Protein AF-A0A6J4Y6G4-F1 (afdb_monomer_lite)

Radius of gyration: 16.37 Å; chains: 1; bounding box: 43×25×39 Å

Sequence (73 aa):
MKLSRGGTVYVSTYSNIFVGSANEKFQLSALLSIRNTDPKYTVTITKVDYYNSDGRNIKTYVKTERTTCSPFD

Foldseek 3Di:
DDDDPDDDDDDDDDQWDQDDPNPDTDGDDDDDDDADQDQPDKDWDPWDFDADPVRHTPDTPHDPDTDIRHHPD

pLDDT: mean 75.48, std 10.56, range [50.16, 89.62]

Structure (mmCIF, N/CA/C/O backbone):
data_AF-A0A6J4Y6G4-F1
#
_entry.id   AF-A0A6J4Y6G4-F1
#
loop_
_atom_site.group_PDB
_atom_site.id
_atom_site.type_symbol
_atom_site.label_atom_id
_atom_site.label_alt_id
_atom_site.label_comp_id
_atom_site.label_asym_id
_atom_site.label_entity_id
_atom_site.label_seq_id
_atom_site.pdbx_PDB_ins_code
_atom_site.Cartn_x
_atom_site.Cartn_y
_atom_site.Cartn_z
_atom_site.occupancy
_atom_site.B_iso_or_equiv
_atom_site.auth_seq_id
_atom_site.auth_comp_id
_atom_site.auth_asym_id
_atom_site.auth_atom_id
_atom_site.pdbx_PDB_model_num
ATOM 1 N N . MET A 1 1 ? -26.252 8.285 3.562 1.00 53.47 1 MET A N 1
ATOM 2 C CA . MET A 1 1 ? -25.076 7.843 2.778 1.00 53.47 1 MET A CA 1
ATOM 3 C C . MET A 1 1 ? -24.728 6.427 3.222 1.00 53.47 1 MET A C 1
ATOM 5 O O . MET A 1 1 ? -24.704 6.185 4.422 1.00 53.47 1 MET A O 1
ATOM 9 N N . LYS A 1 2 ? -24.596 5.467 2.300 1.00 67.12 2 LYS A N 1
ATOM 10 C CA . LYS A 1 2 ? -24.381 4.051 2.640 1.00 67.12 2 LYS A CA 1
ATOM 11 C C . LYS A 1 2 ? -22.878 3.783 2.705 1.00 67.12 2 LYS A C 1
ATOM 13 O O . LYS A 1 2 ? -22.199 3.935 1.697 1.00 67.12 2 LYS A O 1
ATOM 18 N N . LEU A 1 3 ? -22.373 3.418 3.881 1.00 70.44 3 LEU A N 1
ATOM 19 C CA . LEU A 1 3 ? -20.968 3.051 4.061 1.00 70.44 3 LEU A CA 1
ATOM 20 C C . LEU A 1 3 ? -20.699 1.699 3.390 1.00 70.44 3 LEU A C 1
ATOM 22 O O . LEU A 1 3 ? -21.473 0.750 3.560 1.00 70.44 3 LEU A O 1
ATOM 26 N N . SER A 1 4 ? -19.615 1.614 2.618 1.00 74.38 4 SER A N 1
ATOM 27 C CA . SER A 1 4 ? -19.113 0.329 2.130 1.00 74.38 4 SER A CA 1
ATOM 28 C C . SER A 1 4 ? -18.540 -0.456 3.309 1.00 74.38 4 SER A C 1
ATOM 30 O O . SER A 1 4 ? -17.834 0.105 4.142 1.00 74.38 4 SER A O 1
ATOM 32 N N . ARG A 1 5 ? -18.840 -1.757 3.396 1.00 75.56 5 ARG A N 1
ATOM 33 C CA . ARG A 1 5 ? -18.346 -2.623 4.484 1.00 75.56 5 ARG A CA 1
ATOM 34 C C . ARG A 1 5 ? -16.866 -3.001 4.329 1.00 75.56 5 ARG A C 1
ATOM 36 O O . ARG A 1 5 ? -16.308 -3.614 5.230 1.00 75.56 5 ARG A O 1
ATOM 43 N N . GLY A 1 6 ? -16.255 -2.658 3.196 1.00 79.69 6 GLY A N 1
ATOM 44 C CA . GLY A 1 6 ? -14.880 -2.999 2.843 1.00 79.69 6 GLY A CA 1
ATOM 45 C C . GLY A 1 6 ? -14.758 -3.384 1.370 1.00 79.69 6 GLY A C 1
ATOM 46 O O . GLY A 1 6 ? -15.760 -3.573 0.680 1.00 79.69 6 GLY A O 1
ATOM 47 N N . GLY A 1 7 ? -13.523 -3.488 0.883 1.00 82.75 7 GLY A N 1
ATOM 48 C CA . GLY A 1 7 ? -13.227 -3.900 -0.485 1.00 82.75 7 GLY A CA 1
ATOM 49 C C . GLY A 1 7 ? -11.727 -3.938 -0.758 1.00 82.75 7 GLY A C 1
ATOM 50 O O . GLY A 1 7 ? -10.939 -3.325 -0.039 1.00 82.75 7 GLY A O 1
ATOM 51 N N . THR A 1 8 ? -11.337 -4.669 -1.797 1.00 85.69 8 THR A N 1
ATOM 52 C CA . THR A 1 8 ? -9.961 -4.681 -2.302 1.00 85.69 8 THR A CA 1
ATOM 53 C C . THR A 1 8 ? -9.822 -3.611 -3.376 1.00 85.69 8 THR A C 1
ATOM 55 O O . THR A 1 8 ? -10.616 -3.571 -4.314 1.00 85.69 8 THR A O 1
ATOM 58 N N . VAL A 1 9 ? -8.815 -2.749 -3.242 1.00 85.56 9 VAL A N 1
ATOM 59 C CA . VAL A 1 9 ? -8.502 -1.702 -4.221 1.00 85.56 9 VAL A CA 1
ATOM 60 C C . VAL A 1 9 ? -7.195 -2.056 -4.913 1.00 85.56 9 VAL A C 1
ATOM 62 O O . VAL A 1 9 ? -6.211 -2.387 -4.254 1.00 85.56 9 VAL A O 1
ATOM 65 N N . TYR A 1 10 ? -7.190 -1.967 -6.240 1.00 84.31 10 TYR A N 1
ATOM 66 C CA . TYR A 1 10 ? -5.999 -2.154 -7.060 1.00 84.31 10 TYR A CA 1
ATOM 67 C C . TYR A 1 10 ? -5.487 -0.789 -7.506 1.00 84.31 10 TYR A C 1
ATOM 69 O O . TYR A 1 10 ? -6.222 -0.022 -8.127 1.00 84.31 10 TYR A O 1
ATOM 77 N N . VAL A 1 11 ? -4.232 -0.489 -7.180 1.00 84.69 11 VAL A N 1
ATOM 78 C CA . VAL A 1 11 ? -3.574 0.766 -7.552 1.00 84.69 11 VAL A CA 1
ATOM 79 C C . VAL A 1 11 ? -2.395 0.435 -8.455 1.00 84.69 11 VAL A C 1
ATOM 81 O O . VAL A 1 11 ? -1.494 -0.301 -8.058 1.00 84.69 11 VAL A O 1
ATOM 84 N N . SER A 1 12 ? -2.401 0.963 -9.677 1.00 81.19 12 SER A N 1
ATOM 85 C CA . SER A 1 12 ? -1.272 0.834 -10.598 1.00 81.19 12 SER A CA 1
ATOM 86 C C . SER A 1 12 ? -0.144 1.775 -10.185 1.00 81.19 12 SER A C 1
ATOM 88 O O . SER A 1 12 ? -0.369 2.975 -10.026 1.00 81.19 12 SER A O 1
ATOM 90 N N . THR A 1 13 ? 1.075 1.254 -10.073 1.00 78.44 13 THR A N 1
ATOM 91 C CA . THR A 1 13 ? 2.277 2.051 -9.797 1.00 78.44 13 THR A CA 1
ATOM 92 C C . THR A 1 13 ? 3.328 1.786 -10.865 1.00 78.44 13 THR A C 1
ATOM 94 O O . THR A 1 13 ? 3.596 0.627 -11.182 1.00 78.44 13 THR A O 1
ATOM 97 N N . TYR A 1 14 ? 3.964 2.835 -11.377 1.00 74.75 14 TYR A N 1
ATOM 98 C CA . TYR A 1 14 ? 5.092 2.707 -12.297 1.00 74.75 14 TYR A CA 1
ATOM 99 C C . TYR A 1 14 ? 6.396 2.790 -11.504 1.00 74.75 14 TYR A C 1
ATOM 101 O O . TYR A 1 14 ? 6.708 3.825 -10.923 1.00 74.75 14 TYR A O 1
ATOM 109 N N . SER A 1 15 ? 7.142 1.687 -11.455 1.00 65.44 15 SER A N 1
ATOM 110 C CA . SER A 1 15 ? 8.451 1.608 -10.788 1.00 65.44 15 SER A CA 1
ATOM 111 C C . SER A 1 15 ? 9.600 2.090 -11.666 1.00 65.44 15 SER A C 1
ATOM 113 O O . SER A 1 15 ? 10.711 2.298 -11.188 1.00 65.44 15 SER A O 1
ATOM 115 N N . ASN A 1 16 ? 9.357 2.262 -12.961 1.00 68.94 16 ASN A N 1
ATOM 116 C CA . ASN A 1 16 ? 10.308 2.846 -13.878 1.00 68.94 16 ASN A CA 1
ATOM 117 C C . ASN A 1 16 ? 9.594 3.612 -14.984 1.00 68.94 16 ASN A C 1
ATOM 119 O O . ASN A 1 16 ? 8.458 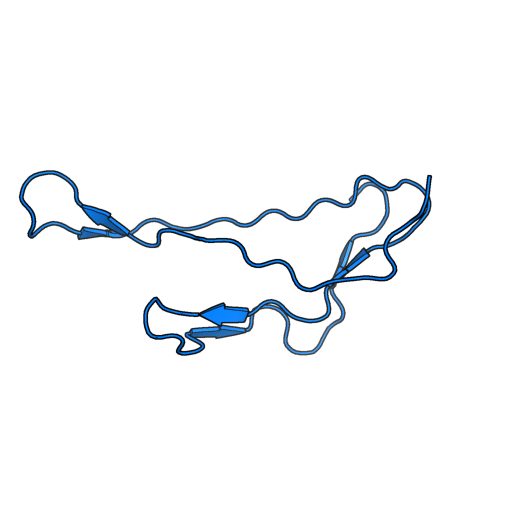3.313 -15.353 1.00 68.94 16 ASN A O 1
ATOM 123 N N . ILE A 1 17 ? 10.291 4.611 -15.502 1.00 73.00 17 ILE A N 1
ATOM 124 C CA . ILE A 1 17 ? 9.932 5.285 -16.744 1.00 73.00 17 ILE A CA 1
ATOM 125 C C . ILE A 1 17 ? 11.106 5.176 -17.705 1.00 73.00 17 ILE A C 1
ATOM 127 O O . ILE A 1 17 ? 12.268 5.113 -17.292 1.00 73.00 17 ILE A O 1
ATOM 131 N N . PHE A 1 18 ? 10.792 5.136 -18.994 1.00 63.25 18 PHE A N 1
ATOM 132 C CA . PHE A 1 18 ? 11.794 5.261 -20.040 1.00 63.25 18 PHE A CA 1
ATOM 133 C C . PHE A 1 18 ? 12.130 6.741 -20.192 1.00 63.25 18 PHE A C 1
ATOM 135 O O . PHE A 1 18 ? 11.231 7.561 -20.380 1.00 63.25 18 PHE A O 1
ATOM 142 N N . VAL A 1 19 ? 13.409 7.084 -20.078 1.00 59.16 19 VAL A N 1
ATOM 143 C CA . VAL A 1 19 ? 13.893 8.453 -20.270 1.00 59.16 19 VAL A CA 1
ATOM 144 C C . VAL A 1 19 ? 14.868 8.433 -21.441 1.00 59.16 19 VAL A C 1
ATOM 146 O O . VAL A 1 19 ? 15.839 7.689 -21.419 1.00 59.16 19 VAL A O 1
ATOM 149 N N . GLY A 1 20 ? 14.599 9.230 -22.479 1.00 71.19 20 GLY A N 1
ATOM 150 C CA . GLY A 1 20 ? 15.454 9.308 -23.667 1.00 71.19 20 GLY A CA 1
ATOM 151 C C . GLY A 1 20 ? 15.369 8.072 -24.572 1.00 71.19 20 GLY A C 1
ATOM 152 O O . GLY A 1 20 ? 14.281 7.626 -24.936 1.00 71.19 20 GLY A O 1
ATOM 153 N N . SER A 1 21 ? 16.525 7.547 -24.985 1.00 60.22 21 SER A N 1
ATOM 154 C CA . SER A 1 21 ? 16.645 6.332 -25.801 1.00 60.22 21 SER A CA 1
ATOM 155 C C . SER A 1 21 ? 16.080 5.125 -25.043 1.00 60.22 21 SER A C 1
ATOM 157 O O . SER A 1 21 ? 16.335 4.978 -23.853 1.00 60.22 21 SER A O 1
ATOM 159 N N . ALA A 1 22 ? 15.380 4.214 -25.727 1.00 62.09 22 ALA A N 1
ATOM 160 C CA . ALA A 1 22 ? 14.630 3.088 -25.138 1.00 62.09 22 ALA A CA 1
ATOM 161 C C . ALA A 1 22 ? 15.404 2.142 -24.178 1.00 62.09 22 ALA A C 1
ATOM 163 O O . ALA A 1 22 ? 14.799 1.264 -23.563 1.00 62.09 22 ALA A O 1
ATOM 164 N N . ASN A 1 23 ? 16.720 2.318 -24.027 1.00 61.41 23 ASN A N 1
ATOM 165 C CA . ASN A 1 23 ? 17.585 1.521 -23.163 1.00 61.41 23 ASN A CA 1
ATOM 166 C C . ASN A 1 23 ? 17.862 2.129 -21.775 1.00 61.41 23 ASN A C 1
ATOM 168 O O . ASN A 1 23 ? 18.402 1.413 -20.932 1.00 61.41 23 ASN A O 1
ATOM 172 N N . GLU A 1 24 ? 17.483 3.379 -21.489 1.00 58.25 24 GLU A N 1
ATOM 173 C CA . GLU A 1 24 ? 17.654 3.961 -20.149 1.00 58.25 24 GLU A CA 1
ATOM 174 C C . GLU A 1 24 ? 16.353 3.904 -19.335 1.00 58.25 24 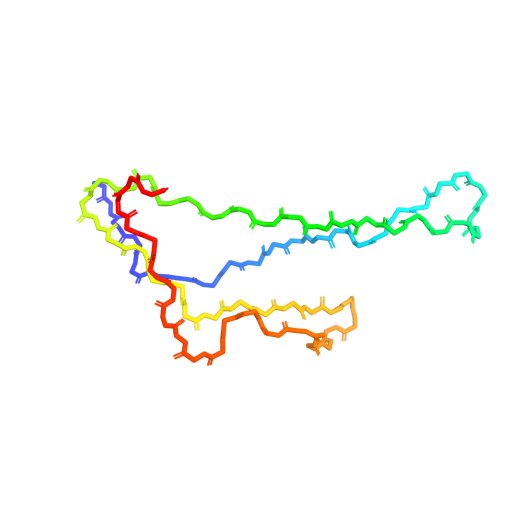GLU A C 1
ATOM 176 O O . GLU A 1 24 ? 15.362 4.586 -19.607 1.00 58.25 24 GLU A O 1
ATOM 181 N N . LYS A 1 25 ? 16.359 3.041 -18.312 1.00 63.09 25 LYS A N 1
ATOM 182 C CA . LYS A 1 25 ? 15.266 2.898 -17.344 1.00 63.09 25 LYS A CA 1
ATOM 183 C C . LYS A 1 25 ? 15.586 3.727 -16.109 1.00 63.09 25 LYS A C 1
ATOM 185 O O . LYS A 1 25 ? 16.490 3.376 -15.352 1.00 63.09 25 LYS A O 1
ATOM 190 N N . PHE A 1 26 ? 14.816 4.781 -15.869 1.00 67.31 26 PHE A N 1
ATOM 191 C CA . PHE A 1 26 ? 14.912 5.548 -14.634 1.00 67.31 26 PHE A CA 1
ATOM 192 C C . PHE A 1 26 ? 14.043 4.889 -13.562 1.00 67.31 26 PHE A C 1
ATOM 194 O O . PHE A 1 26 ? 12.846 4.693 -13.773 1.00 67.31 26 PHE A O 1
ATOM 201 N N . GLN A 1 27 ? 14.643 4.510 -12.431 1.00 66.50 27 GLN A N 1
ATOM 202 C CA . GLN A 1 27 ? 13.925 3.893 -11.314 1.00 66.50 27 GLN A CA 1
ATOM 203 C C . GLN A 1 27 ? 13.133 4.968 -10.567 1.00 66.50 27 GLN A C 1
ATOM 205 O O . GLN A 1 27 ? 13.704 5.934 -10.063 1.00 66.50 27 GLN A O 1
ATOM 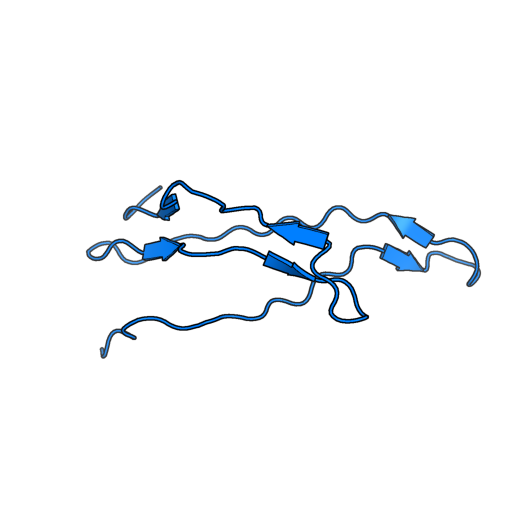210 N N . LEU A 1 28 ? 11.819 4.791 -10.489 1.00 69.44 28 LEU A N 1
ATOM 211 C CA . LEU A 1 28 ? 10.929 5.649 -9.723 1.00 69.44 28 LEU A CA 1
ATOM 212 C C . LEU A 1 28 ? 10.562 4.973 -8.407 1.00 69.44 28 LEU A C 1
ATOM 214 O O . LEU A 1 28 ? 10.136 3.818 -8.366 1.00 69.44 28 LEU A O 1
ATOM 218 N N . SER A 1 29 ? 10.668 5.735 -7.326 1.00 72.00 29 SER A N 1
ATOM 219 C CA . SER A 1 29 ? 10.084 5.355 -6.046 1.00 72.00 29 SER A CA 1
ATOM 220 C C . SER A 1 29 ? 8.589 5.662 -6.072 1.00 72.00 29 SER A C 1
ATOM 222 O O . SER A 1 29 ? 8.192 6.814 -6.231 1.00 72.00 29 SER A O 1
ATOM 224 N N . ALA A 1 30 ? 7.753 4.639 -5.897 1.00 73.19 30 ALA A N 1
ATOM 225 C CA . ALA A 1 30 ? 6.316 4.818 -5.725 1.00 73.19 30 ALA A CA 1
ATOM 226 C C . ALA A 1 30 ? 5.988 5.054 -4.243 1.00 73.19 30 ALA A C 1
ATOM 228 O O . ALA A 1 30 ? 6.384 4.269 -3.381 1.00 73.19 30 ALA A O 1
ATOM 229 N N . LEU A 1 31 ? 5.240 6.121 -3.954 1.00 81.31 31 LEU A N 1
ATOM 230 C CA . LEU A 1 31 ? 4.705 6.415 -2.625 1.00 81.31 31 LEU A CA 1
ATOM 231 C C . LEU A 1 31 ? 3.180 6.285 -2.661 1.00 81.31 31 LEU A C 1
ATOM 233 O O . LEU A 1 31 ? 2.510 7.038 -3.364 1.00 81.31 31 LEU A O 1
ATOM 237 N N . LEU A 1 32 ? 2.633 5.343 -1.892 1.00 82.12 32 LEU A N 1
ATOM 238 C CA . LEU A 1 32 ? 1.191 5.197 -1.693 1.00 82.12 32 LEU A CA 1
ATOM 239 C C . LEU A 1 32 ? 0.812 5.793 -0.334 1.00 82.12 32 LEU A C 1
ATOM 241 O O . LEU A 1 32 ? 1.250 5.294 0.700 1.00 82.12 32 LEU A O 1
ATOM 245 N N . SER A 1 33 ? -0.009 6.843 -0.339 1.00 82.38 33 SER A N 1
ATOM 246 C CA . SER A 1 33 ? -0.577 7.438 0.874 1.00 82.38 33 SER A CA 1
ATOM 247 C C . SER A 1 33 ? -2.057 7.077 0.975 1.00 82.38 33 SER A C 1
ATOM 249 O O . SER A 1 33 ? -2.815 7.280 0.028 1.00 82.38 33 SER A O 1
ATOM 251 N N . ILE A 1 34 ? -2.461 6.520 2.116 1.00 82.56 34 ILE A N 1
ATOM 252 C CA . ILE A 1 34 ? -3.853 6.190 2.429 1.00 82.56 34 ILE A CA 1
ATOM 253 C C . ILE A 1 34 ? -4.265 7.095 3.585 1.00 82.56 34 ILE A C 1
ATOM 255 O O . ILE A 1 34 ? -3.620 7.076 4.630 1.00 82.56 34 ILE A O 1
ATOM 259 N N . ARG A 1 35 ? -5.330 7.879 3.394 1.00 81.31 35 ARG A N 1
ATOM 260 C CA . ARG A 1 35 ? -5.893 8.760 4.422 1.00 81.31 35 ARG A CA 1
ATOM 261 C C . ARG A 1 35 ? -7.336 8.373 4.699 1.00 81.31 35 ARG A C 1
ATOM 263 O O . ARG A 1 35 ? -8.138 8.279 3.770 1.00 81.31 35 ARG A O 1
ATOM 270 N N . ASN A 1 36 ? -7.669 8.200 5.973 1.00 81.38 36 ASN A N 1
ATOM 271 C CA . ASN A 1 36 ? -9.052 8.086 6.401 1.00 81.38 36 ASN A CA 1
ATOM 272 C C . ASN A 1 36 ? -9.655 9.488 6.581 1.00 81.38 36 ASN A C 1
ATOM 274 O O . ASN A 1 36 ? -9.236 10.242 7.454 1.00 81.38 36 ASN A O 1
ATOM 278 N N . THR A 1 37 ? -10.628 9.847 5.743 1.00 80.69 37 THR A N 1
ATOM 279 C CA . THR A 1 37 ? -11.364 11.118 5.857 1.00 80.69 37 THR A CA 1
ATOM 280 C C . THR A 1 37 ? -12.666 10.980 6.648 1.00 80.69 37 THR A C 1
ATOM 282 O O . THR A 1 37 ? -13.391 11.963 6.783 1.00 80.69 37 THR A O 1
ATOM 285 N N . ASP A 1 38 ? -13.011 9.776 7.120 1.00 79.81 38 ASP A N 1
ATOM 286 C CA . ASP A 1 38 ? -14.209 9.550 7.925 1.00 79.81 38 ASP A CA 1
ATOM 287 C C . ASP A 1 38 ? -13.928 9.928 9.393 1.00 79.81 38 ASP A C 1
ATOM 289 O O . ASP A 1 38 ? -13.048 9.336 10.022 1.00 79.81 38 ASP A O 1
ATOM 293 N N . PRO A 1 39 ? -14.667 10.898 9.964 1.00 77.00 39 PRO A N 1
ATOM 294 C CA . PRO A 1 39 ? -14.465 11.358 11.335 1.00 77.00 39 PRO A CA 1
ATOM 295 C C . PRO A 1 39 ? -14.996 10.378 12.398 1.00 77.00 39 PRO A C 1
ATOM 297 O O . PRO A 1 39 ? -14.743 10.563 13.586 1.00 77.00 39 PRO A O 1
ATOM 300 N N . LYS A 1 40 ? -15.787 9.374 12.002 1.00 81.88 40 LYS A N 1
ATOM 301 C CA . LYS A 1 40 ? -16.565 8.504 12.892 1.00 81.88 40 LYS A CA 1
ATOM 302 C C . LYS A 1 40 ? -16.112 7.047 12.853 1.00 81.88 40 LYS A C 1
ATOM 304 O O . LYS A 1 40 ? -16.228 6.360 13.867 1.00 81.88 40 LYS A O 1
ATOM 309 N N . TYR A 1 41 ? -15.636 6.560 11.711 1.00 83.56 41 TYR A N 1
ATOM 310 C CA . TYR A 1 41 ? -15.298 5.151 11.518 1.00 83.56 41 TYR A CA 1
ATOM 311 C C . TYR A 1 41 ? -13.826 4.957 11.147 1.00 83.56 41 TYR A C 1
ATOM 313 O O . TYR A 1 41 ? -13.313 5.567 10.214 1.00 83.56 41 TYR A O 1
ATOM 321 N N . THR A 1 42 ? -13.148 4.057 11.860 1.00 83.12 42 THR A N 1
ATOM 322 C CA . THR A 1 42 ? -11.759 3.665 11.580 1.00 83.12 42 THR A CA 1
ATOM 323 C C . THR A 1 42 ? -11.674 2.768 10.347 1.00 83.12 42 THR A C 1
ATOM 325 O O . THR A 1 42 ? -12.432 1.803 10.216 1.00 83.12 42 THR A O 1
ATOM 328 N N . VAL A 1 43 ? -10.686 3.015 9.485 1.00 84.44 43 VAL A N 1
ATOM 329 C CA . VAL A 1 43 ? -10.344 2.120 8.373 1.00 84.44 43 VAL A CA 1
ATOM 330 C C . VAL A 1 43 ? -9.234 1.173 8.818 1.00 84.44 43 VAL A C 1
ATOM 332 O O . VAL A 1 43 ? -8.174 1.602 9.267 1.00 84.44 43 VAL A O 1
ATOM 335 N N . THR A 1 44 ? -9.472 -0.134 8.696 1.00 84.75 44 THR A N 1
ATOM 336 C CA . THR A 1 44 ? -8.454 -1.157 8.978 1.00 84.75 44 THR A CA 1
ATOM 337 C C . THR A 1 44 ? -7.848 -1.649 7.676 1.00 84.75 44 THR A C 1
ATOM 339 O O . THR A 1 44 ? -8.556 -2.188 6.825 1.00 84.75 44 THR A O 1
ATOM 342 N N . ILE A 1 45 ? -6.533 -1.512 7.537 1.00 85.19 45 ILE A N 1
ATOM 343 C CA . ILE A 1 45 ? -5.789 -2.090 6.422 1.00 85.19 45 IL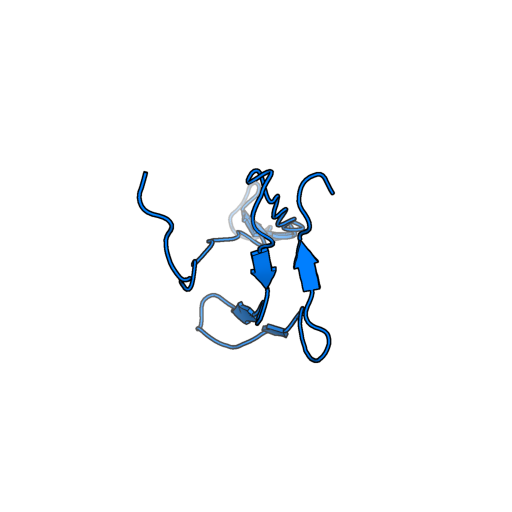E A CA 1
ATOM 344 C C . ILE A 1 45 ? -5.364 -3.499 6.835 1.00 85.19 45 ILE A C 1
ATOM 346 O O . ILE A 1 45 ? -4.596 -3.684 7.777 1.00 85.19 45 ILE A O 1
ATOM 350 N N . THR A 1 46 ? -5.895 -4.507 6.145 1.00 86.50 46 THR A N 1
ATOM 351 C CA . THR A 1 46 ? -5.619 -5.918 6.463 1.00 86.50 46 THR A CA 1
ATOM 352 C C . THR A 1 46 ? -4.445 -6.487 5.678 1.00 86.50 46 THR A C 1
ATOM 354 O O . THR A 1 46 ? -3.789 -7.408 6.155 1.00 86.50 46 THR A O 1
ATOM 357 N N . LYS A 1 47 ? -4.190 -5.969 4.471 1.00 86.31 47 LYS A N 1
ATOM 358 C CA . LYS A 1 47 ? -3.136 -6.452 3.581 1.00 86.31 47 LYS A CA 1
ATOM 359 C C . LYS A 1 47 ? -2.720 -5.365 2.599 1.00 86.31 47 LYS A C 1
ATOM 361 O O . LYS A 1 47 ? -3.573 -4.707 2.009 1.00 86.31 47 LYS A O 1
ATOM 366 N N . VAL A 1 48 ? -1.416 -5.232 2.386 1.00 88.69 48 VAL A N 1
ATOM 367 C CA . VAL A 1 48 ? -0.840 -4.422 1.307 1.00 88.69 48 VAL A CA 1
ATOM 368 C C . VAL A 1 48 ? 0.219 -5.270 0.627 1.00 88.69 48 VAL A C 1
ATOM 370 O O . VAL A 1 48 ? 1.278 -5.524 1.202 1.00 88.69 48 VAL A O 1
ATOM 373 N N . ASP A 1 49 ? -0.092 -5.717 -0.583 1.00 89.62 49 ASP A N 1
ATOM 374 C CA . ASP A 1 49 ? 0.791 -6.520 -1.415 1.00 89.62 49 ASP A CA 1
ATOM 375 C C . ASP A 1 49 ? 1.190 -5.738 -2.657 1.00 89.62 49 ASP A C 1
ATOM 377 O O . ASP A 1 49 ? 0.350 -5.136 -3.326 1.00 89.62 49 ASP A O 1
ATOM 381 N N . TYR A 1 50 ? 2.466 -5.814 -2.995 1.00 87.75 50 TYR A N 1
ATOM 382 C CA . TYR A 1 50 ? 3.019 -5.247 -4.205 1.00 87.75 50 TYR A CA 1
ATOM 383 C C . TYR A 1 50 ? 3.395 -6.363 -5.169 1.00 87.75 50 TYR A C 1
ATOM 385 O O . TYR A 1 50 ? 4.199 -7.238 -4.835 1.00 87.75 50 TYR A O 1
ATOM 393 N N . TYR A 1 51 ? 2.794 -6.327 -6.355 1.00 87.12 51 TYR A N 1
ATOM 394 C CA . TYR A 1 51 ? 3.003 -7.299 -7.420 1.00 87.12 51 TYR A CA 1
ATOM 395 C C . TYR A 1 51 ? 3.776 -6.660 -8.572 1.00 87.12 51 TYR A C 1
ATOM 397 O O . TYR A 1 51 ? 3.596 -5.478 -8.864 1.00 87.12 51 TYR A O 1
ATOM 405 N N . ASN A 1 52 ? 4.630 -7.442 -9.232 1.00 84.81 52 ASN A N 1
ATOM 406 C CA . ASN A 1 52 ? 5.245 -7.020 -10.486 1.00 84.81 52 ASN A CA 1
ATOM 407 C C . ASN A 1 52 ? 4.251 -7.159 -11.652 1.00 84.81 52 ASN A C 1
ATOM 409 O O . ASN A 1 52 ? 3.170 -7.733 -11.505 1.00 84.81 52 ASN A O 1
ATOM 413 N N . SER A 1 53 ? 4.648 -6.678 -12.830 1.00 82.00 53 SER A N 1
ATOM 414 C CA . SER A 1 53 ? 3.855 -6.783 -14.061 1.00 82.00 53 SER A CA 1
ATOM 415 C C . SER A 1 53 ? 3.524 -8.227 -14.467 1.00 82.00 53 SER A C 1
ATOM 417 O O . SER A 1 53 ? 2.545 -8.444 -15.171 1.00 82.00 53 SER A O 1
ATOM 419 N N . ASP A 1 54 ? 4.294 -9.210 -13.990 1.00 85.25 54 ASP A N 1
ATOM 420 C CA . ASP A 1 54 ? 4.070 -10.642 -14.233 1.00 85.25 54 ASP A CA 1
ATOM 421 C C . ASP A 1 54 ? 3.132 -11.289 -13.194 1.00 85.25 54 ASP A C 1
ATOM 423 O O . ASP A 1 54 ? 2.940 -12.505 -13.197 1.00 85.25 54 ASP A O 1
ATOM 427 N N . GLY A 1 55 ? 2.585 -10.510 -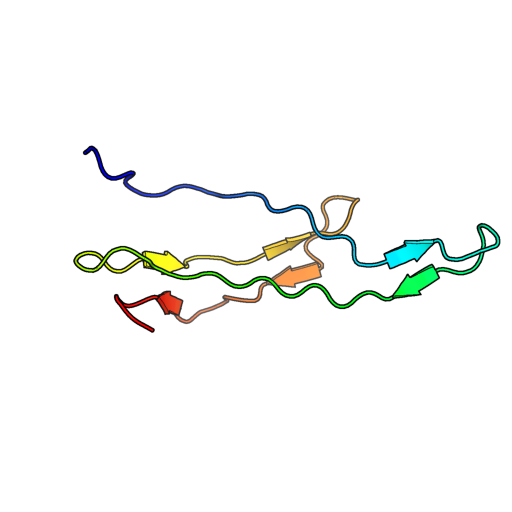12.253 1.00 83.38 55 GLY A N 1
ATOM 428 C CA . GLY A 1 55 ? 1.702 -10.997 -11.189 1.00 83.38 55 GLY A CA 1
ATOM 429 C C . GLY A 1 55 ? 2.418 -11.689 -10.024 1.00 83.38 55 GLY A C 1
ATOM 430 O O . GLY A 1 55 ? 1.769 -12.311 -9.183 1.00 83.38 55 GLY A O 1
ATOM 431 N N . ARG A 1 56 ? 3.748 -11.589 -9.923 1.00 88.00 56 ARG A N 1
ATOM 432 C CA . ARG A 1 56 ? 4.522 -12.127 -8.792 1.00 88.00 56 ARG A CA 1
ATOM 433 C C . ARG A 1 56 ? 4.516 -11.149 -7.625 1.00 88.00 56 ARG A C 1
ATOM 435 O O . ARG A 1 56 ? 4.814 -9.971 -7.808 1.00 88.00 56 ARG A O 1
ATOM 442 N N . ASN A 1 57 ? 4.222 -11.642 -6.420 1.00 86.88 57 ASN A N 1
ATOM 443 C CA . ASN A 1 57 ? 4.319 -10.848 -5.195 1.00 86.88 57 ASN A CA 1
ATOM 444 C C . ASN A 1 57 ? 5.793 -10.510 -4.931 1.00 86.88 57 ASN A C 1
ATOM 446 O O . ASN A 1 57 ? 6.608 -11.400 -4.694 1.00 86.88 57 ASN A O 1
ATOM 450 N N . ILE A 1 58 ? 6.129 -9.227 -5.009 1.00 87.94 58 ILE A N 1
ATOM 451 C CA . ILE A 1 58 ? 7.470 -8.716 -4.725 1.00 87.94 58 ILE A CA 1
ATOM 452 C C . ILE A 1 58 ? 7.614 -8.464 -3.228 1.00 87.94 58 ILE A C 1
ATOM 454 O O . ILE A 1 58 ? 8.666 -8.723 -2.644 1.00 87.94 58 ILE A O 1
ATOM 458 N N . LYS A 1 59 ? 6.574 -7.892 -2.608 1.00 85.94 59 LYS A N 1
ATOM 459 C CA . LYS A 1 59 ? 6.633 -7.457 -1.216 1.00 85.94 59 LYS A CA 1
ATOM 460 C C . LYS A 1 59 ? 5.247 -7.367 -0.594 1.00 85.94 59 LYS A C 1
ATOM 462 O O . LYS A 1 59 ? 4.347 -6.756 -1.160 1.00 85.94 59 LYS A O 1
ATOM 467 N N . THR A 1 60 ? 5.118 -7.873 0.626 1.00 87.50 60 THR A N 1
ATOM 468 C CA . THR A 1 60 ? 3.975 -7.592 1.501 1.00 87.50 60 THR A CA 1
ATOM 469 C C . THR A 1 60 ? 4.411 -6.578 2.552 1.00 87.50 60 THR A C 1
ATOM 471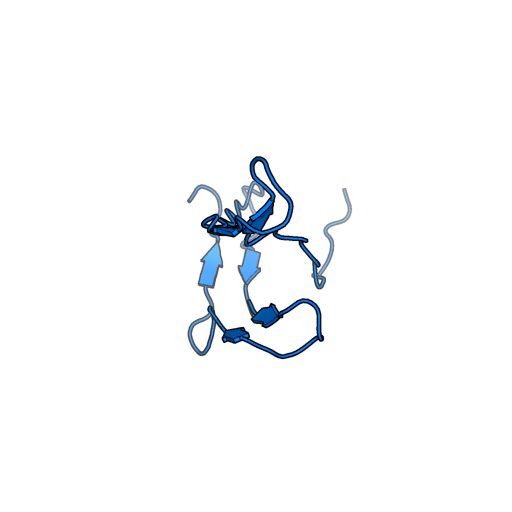 O O . THR A 1 60 ? 5.349 -6.835 3.308 1.00 87.50 60 THR A O 1
ATOM 474 N N . TYR A 1 61 ? 3.751 -5.422 2.580 1.00 84.44 61 TYR A N 1
ATOM 475 C CA . TYR A 1 61 ? 4.069 -4.312 3.484 1.00 84.44 61 TYR A CA 1
ATOM 476 C C . TYR A 1 61 ? 3.359 -4.431 4.836 1.00 84.44 61 TYR A C 1
ATOM 478 O O . TYR A 1 61 ? 3.912 -4.017 5.848 1.00 84.44 61 TYR A O 1
ATOM 486 N N . VAL A 1 62 ? 2.171 -5.041 4.869 1.00 83.50 62 VAL A N 1
ATOM 487 C CA . VAL A 1 62 ? 1.403 -5.277 6.101 1.00 83.50 62 VAL A CA 1
ATOM 488 C C . VAL A 1 62 ? 1.311 -6.782 6.317 1.00 83.50 62 VAL A C 1
ATOM 490 O O . VAL A 1 62 ? 0.568 -7.460 5.609 1.00 83.50 62 VAL A O 1
ATOM 493 N N . LYS A 1 63 ? 2.135 -7.311 7.233 1.00 67.19 63 LYS A N 1
ATOM 494 C CA . LYS A 1 63 ? 2.293 -8.760 7.455 1.00 67.19 63 LYS A CA 1
ATOM 495 C C . LYS A 1 63 ? 1.555 -9.287 8.687 1.00 67.19 63 LYS A C 1
ATOM 497 O O . LYS A 1 63 ? 0.973 -10.362 8.597 1.00 67.19 63 LYS A O 1
ATOM 502 N N . THR A 1 64 ? 1.565 -8.553 9.805 1.00 58.94 64 THR A N 1
ATOM 503 C CA . THR A 1 64 ? 1.075 -9.111 11.085 1.00 58.94 64 THR A CA 1
ATOM 504 C C . THR A 1 64 ? 0.430 -8.096 12.029 1.00 58.94 64 THR A C 1
ATOM 506 O O . THR A 1 64 ? -0.275 -8.491 12.951 1.00 58.94 64 THR A O 1
ATOM 509 N N . GLU A 1 65 ? 0.563 -6.796 11.793 1.00 55.69 65 GLU A N 1
ATOM 510 C CA . GLU A 1 65 ? -0.041 -5.790 12.666 1.00 55.69 65 GLU A CA 1
ATOM 511 C C . GLU A 1 65 ? -1.087 -5.019 11.876 1.00 55.69 65 GLU A C 1
ATOM 513 O O . GLU A 1 65 ? -0.806 -4.475 10.809 1.00 55.69 65 GLU A O 1
ATOM 518 N N . ARG A 1 66 ? -2.330 -5.052 12.363 1.00 59.38 66 ARG A N 1
ATOM 519 C CA . ARG A 1 66 ? -3.459 -4.334 11.770 1.00 59.38 66 ARG A CA 1
ATOM 520 C C . ARG A 1 66 ? -3.117 -2.848 11.762 1.00 59.38 66 ARG A C 1
ATOM 522 O O . ARG A 1 66 ? -3.222 -2.196 12.794 1.00 59.38 66 ARG A O 1
ATOM 529 N N . THR A 1 67 ? -2.707 -2.313 10.616 1.00 65.75 67 THR A N 1
ATOM 530 C CA . THR A 1 67 ? -2.480 -0.876 10.482 1.00 65.75 67 THR A CA 1
ATOM 531 C C . THR A 1 67 ? -3.846 -0.203 10.441 1.00 65.75 67 THR A C 1
ATOM 533 O O . THR A 1 67 ? -4.600 -0.337 9.472 1.00 65.75 67 THR A O 1
ATOM 536 N N . THR A 1 68 ? -4.210 0.452 11.539 1.00 72.00 68 THR A N 1
ATOM 537 C CA . THR A 1 68 ? -5.456 1.206 11.648 1.00 72.00 68 THR A CA 1
ATOM 538 C C . THR A 1 68 ? -5.203 2.646 11.250 1.00 72.00 68 THR A C 1
ATOM 540 O O . THR A 1 68 ? -4.281 3.280 11.751 1.00 72.00 68 THR A O 1
ATOM 543 N N . CYS A 1 69 ? -6.033 3.162 10.354 1.00 62.16 69 CYS A N 1
ATOM 544 C CA . CYS A 1 69 ? -6.065 4.574 10.020 1.00 62.16 69 CYS A CA 1
ATOM 545 C C . CYS A 1 69 ? -7.228 5.182 10.808 1.00 62.16 69 CYS A C 1
ATOM 547 O O . CYS A 1 69 ? -8.403 5.039 10.433 1.00 62.16 69 CYS A O 1
ATOM 549 N N . SER A 1 70 ? -6.904 5.738 11.974 1.00 70.06 70 SER A N 1
ATOM 550 C CA . SER A 1 70 ? -7.883 6.380 12.845 1.00 70.06 70 SER A CA 1
ATOM 551 C C . SER A 1 70 ? -8.430 7.639 12.171 1.00 70.06 70 SER A C 1
ATOM 553 O O . SER A 1 70 ? -7.789 8.198 11.277 1.00 70.06 70 SER A O 1
ATOM 555 N N . PRO A 1 71 ? -9.623 8.102 12.562 1.00 63.66 71 PRO A N 1
ATOM 556 C CA . PRO A 1 71 ? -10.085 9.422 12.169 1.00 63.66 71 PRO A CA 1
ATOM 557 C C . PRO A 1 71 ? -9.052 10.492 12.561 1.00 63.66 71 PRO A C 1
ATOM 559 O O . PRO A 1 71 ? -8.729 10.607 13.740 1.00 63.66 71 PRO A O 1
ATOM 562 N N . PHE A 1 72 ? -8.595 11.280 11.580 1.00 55.47 72 PHE A N 1
ATOM 563 C CA . PHE A 1 72 ? -7.698 12.443 11.730 1.00 55.47 72 PHE A CA 1
ATOM 564 C C . PHE A 1 72 ? -6.185 12.199 11.940 1.00 55.47 72 PHE A C 1
ATOM 566 O O . PHE A 1 72 ? -5.493 13.156 12.287 1.00 55.47 72 PHE A O 1
ATOM 573 N N . ASP A 1 73 ? -5.661 11.001 11.650 1.00 50.16 73 ASP A N 1
ATOM 574 C CA . ASP A 1 73 ? -4.204 10.761 11.509 1.00 50.16 73 ASP A CA 1
ATOM 575 C C . ASP A 1 73 ? -3.659 11.103 10.094 1.00 50.16 73 ASP A C 1
ATOM 577 O O . ASP A 1 73 ? -4.402 11.002 9.079 1.00 50.16 73 ASP A O 1
#

Secondary structure (DSSP, 8-state):
-PPP----------SEEE-SSTT-EEEPPP--------SSSPEEE---EEE-TTS-EEEES-SSS-EEE-TT-